Protein AF-A0A965M4A8-F1 (afdb_monomer_lite)

pLDDT: mean 80.03, std 14.22, range [44.66, 92.81]

Sequence (86 aa):
QEVISRLRSVGHVNRHLCVLGTDQPISSPTGDCTSQDGAVLGKITSSAPINIQAGCLALAMIKREQAQPGNSVLAGGAVWTILRHA

Structure (mmCIF, N/CA/C/O backbone):
data_AF-A0A965M4A8-F1
#
_entry.id   AF-A0A965M4A8-F1
#
loop_
_atom_site.group_PDB
_atom_site.id
_atom_site.type_symbol
_atom_site.label_atom_id
_atom_site.label_alt_id
_atom_site.label_comp_id
_atom_site.label_asym_id
_atom_site.label_entity_id
_atom_site.label_seq_id
_atom_site.pdbx_PDB_ins_code
_atom_site.Cartn_x
_atom_site.Cartn_y
_atom_site.Cartn_z
_atom_site.occupancy
_atom_site.B_iso_or_equiv
_atom_site.auth_seq_id
_atom_site.auth_comp_id
_atom_site.auth_asym_id
_atom_site.auth_atom_id
_atom_site.pdbx_PDB_model_num
ATOM 1 N N . GLN A 1 1 ? -16.655 -28.189 8.239 1.00 53.03 1 GLN A N 1
ATOM 2 C CA . GLN A 1 1 ? -16.668 -26.997 7.359 1.00 53.03 1 GLN A CA 1
ATOM 3 C C . GLN A 1 1 ? -17.301 -25.826 8.120 1.00 53.03 1 GLN A C 1
ATOM 5 O O . GLN A 1 1 ? -18.399 -25.397 7.805 1.00 53.03 1 GLN A O 1
ATOM 10 N N . GLU A 1 2 ? -16.634 -25.349 9.177 1.00 53.88 2 GLU A N 1
ATOM 11 C CA . GLU A 1 2 ? -17.226 -24.454 10.199 1.00 53.88 2 GLU A CA 1
ATOM 12 C C . GLU A 1 2 ? -16.617 -23.034 10.180 1.00 53.88 2 GLU A C 1
ATOM 14 O O . GLU A 1 2 ? -17.228 -22.064 10.614 1.00 53.88 2 GLU A O 1
ATOM 19 N N . VAL A 1 3 ? -15.428 -22.885 9.586 1.00 55.66 3 VAL A N 1
ATOM 20 C CA . VAL A 1 3 ? -14.632 -21.643 9.593 1.00 55.66 3 VAL A CA 1
ATOM 21 C C . VAL A 1 3 ? -15.187 -20.567 8.643 1.00 55.66 3 VAL A C 1
ATOM 23 O O . VAL A 1 3 ? -14.944 -19.380 8.835 1.00 55.66 3 VAL A O 1
ATOM 26 N N . ILE A 1 4 ? -15.988 -20.952 7.644 1.00 56.09 4 ILE A N 1
ATOM 27 C CA . ILE A 1 4 ? -16.468 -20.031 6.599 1.00 56.09 4 ILE A CA 1
ATOM 28 C C . ILE A 1 4 ? -17.663 -19.180 7.084 1.00 56.09 4 ILE A C 1
ATOM 30 O O . ILE A 1 4 ? -17.864 -18.076 6.580 1.00 56.09 4 ILE A O 1
ATOM 34 N N . SER A 1 5 ? -18.440 -19.622 8.087 1.00 45.62 5 SER A N 1
ATOM 35 C CA . SER A 1 5 ? -19.659 -18.892 8.490 1.00 45.62 5 SER A CA 1
ATOM 36 C C . SER A 1 5 ? -19.394 -17.676 9.390 1.00 45.62 5 SER A C 1
ATOM 38 O O . SER A 1 5 ? -20.118 -16.686 9.291 1.00 45.62 5 SER A O 1
ATOM 40 N N . ARG A 1 6 ? -18.322 -17.669 10.201 1.00 49.84 6 ARG A N 1
ATOM 41 C CA . ARG A 1 6 ? -18.009 -16.523 11.086 1.00 49.84 6 ARG A CA 1
ATOM 42 C C . ARG A 1 6 ? -17.525 -15.278 10.340 1.00 49.84 6 ARG A C 1
ATOM 44 O O . ARG A 1 6 ? -17.658 -14.178 10.864 1.00 49.84 6 ARG A O 1
ATOM 51 N N . LEU A 1 7 ? -17.050 -15.424 9.101 1.00 46.94 7 LEU A N 1
ATOM 52 C CA . LEU A 1 7 ? -16.668 -14.299 8.236 1.00 46.94 7 LEU A CA 1
ATOM 53 C C . LEU A 1 7 ? -17.867 -13.456 7.772 1.00 46.94 7 LEU A C 1
ATOM 55 O O . LEU A 1 7 ? -17.676 -12.332 7.322 1.00 46.94 7 LEU A O 1
ATOM 59 N N . ARG A 1 8 ? -19.101 -13.964 7.907 1.00 47.19 8 ARG A N 1
ATOM 60 C CA . ARG A 1 8 ? -20.325 -13.206 7.599 1.00 47.19 8 ARG A CA 1
ATOM 61 C C . ARG A 1 8 ? -20.931 -12.484 8.807 1.00 47.19 8 ARG A C 1
ATOM 63 O O . ARG A 1 8 ? -21.900 -11.756 8.626 1.00 47.19 8 ARG A O 1
ATOM 70 N N . SER A 1 9 ? -20.391 -12.676 10.015 1.00 44.66 9 SER A N 1
ATOM 71 C CA . SER A 1 9 ? -21.089 -12.325 11.266 1.00 44.66 9 SER A CA 1
ATOM 72 C C . SER A 1 9 ? -20.483 -11.176 12.080 1.00 44.66 9 SER A C 1
ATOM 74 O O . SER A 1 9 ? -20.998 -10.872 13.152 1.00 44.66 9 SER A O 1
ATOM 76 N N . VAL A 1 10 ? -19.444 -10.494 11.589 1.00 49.34 10 VAL A N 1
ATOM 77 C CA . VAL A 1 10 ? -18.936 -9.242 12.185 1.00 49.34 10 VAL A CA 1
ATOM 78 C C . VAL A 1 10 ? -18.950 -8.150 11.114 1.00 49.34 10 VAL A C 1
ATOM 80 O O . VAL A 1 10 ? -18.209 -8.207 10.141 1.00 49.34 10 VAL A O 1
ATOM 83 N N . GLY A 1 11 ? -19.908 -7.231 11.241 1.00 47.00 11 GLY A N 1
ATOM 84 C CA . GLY A 1 11 ? -20.360 -6.310 10.198 1.00 47.00 11 GLY A CA 1
ATOM 85 C C . GLY A 1 11 ? -19.286 -5.442 9.535 1.00 47.00 11 GLY A C 1
ATOM 86 O O . GLY A 1 11 ? -18.272 -5.124 10.138 1.00 47.00 11 GLY A O 1
ATOM 87 N N . HIS A 1 12 ? -19.584 -5.048 8.291 1.00 56.16 12 HIS A N 1
ATOM 88 C CA . HIS A 1 12 ? -18.852 -4.107 7.433 1.00 56.16 12 HIS A CA 1
ATOM 89 C C . HIS A 1 12 ? -17.327 -4.294 7.389 1.00 56.16 12 HIS A C 1
ATOM 91 O O . HIS A 1 12 ? -16.581 -3.923 8.292 1.00 56.16 12 HIS A O 1
ATOM 97 N N . VAL A 1 13 ? -16.837 -4.787 6.250 1.00 61.66 13 VAL A N 1
ATOM 98 C CA . VAL A 1 13 ? -15.412 -4.751 5.914 1.00 61.66 13 VAL A CA 1
ATOM 99 C C . VAL A 1 13 ? -14.944 -3.285 5.915 1.00 61.66 13 VAL A C 1
ATOM 101 O O . VAL A 1 13 ? -15.155 -2.539 4.965 1.00 61.66 13 VAL A O 1
ATOM 104 N N . ASN A 1 14 ? -14.326 -2.853 7.019 1.00 74.50 14 ASN A N 1
ATOM 105 C CA . ASN A 1 14 ? -13.878 -1.468 7.220 1.00 74.50 14 ASN A CA 1
ATOM 106 C C . ASN A 1 14 ? -12.536 -1.162 6.535 1.00 74.50 14 ASN A C 1
ATOM 108 O O . ASN A 1 14 ? -12.022 -0.045 6.639 1.00 74.50 14 ASN A O 1
ATOM 112 N N . ARG A 1 15 ? -11.944 -2.147 5.848 1.00 85.25 15 ARG A N 1
ATOM 113 C CA . ARG A 1 15 ? -10.686 -2.005 5.112 1.00 85.25 15 ARG A CA 1
ATOM 114 C C . ARG A 1 15 ? -10.739 -2.742 3.785 1.00 85.25 15 ARG A C 1
ATOM 116 O O . ARG A 1 15 ? -11.113 -3.906 3.764 1.00 85.25 15 ARG A O 1
ATOM 123 N N . HIS A 1 16 ? -10.311 -2.090 2.715 1.00 90.00 16 HIS A N 1
ATOM 124 C CA . HIS A 1 16 ? -10.184 -2.703 1.400 1.00 90.00 16 HIS A CA 1
ATOM 125 C C . HIS A 1 16 ? -8.736 -3.110 1.142 1.00 90.00 16 HIS A C 1
ATOM 127 O O . HIS A 1 16 ? -7.798 -2.474 1.635 1.00 90.00 16 HIS A O 1
ATOM 133 N N . LEU A 1 17 ? -8.572 -4.173 0.356 1.00 90.62 17 LEU A N 1
ATOM 134 C CA . LEU A 1 17 ? -7.280 -4.533 -0.202 1.00 90.62 17 LEU A CA 1
ATOM 135 C C . LEU A 1 17 ? -7.039 -3.666 -1.440 1.00 90.62 17 LEU A C 1
ATOM 137 O O . LEU A 1 17 ? -7.707 -3.820 -2.462 1.00 90.62 17 LEU A O 1
ATOM 141 N N . CYS A 1 18 ? -6.085 -2.751 -1.334 1.00 91.44 18 CYS A N 1
ATOM 142 C CA . CYS A 1 18 ? -5.718 -1.815 -2.384 1.00 91.44 18 CYS A CA 1
ATOM 143 C C . CYS A 1 18 ? -4.425 -2.247 -3.071 1.00 91.44 18 CYS A C 1
ATOM 145 O O . CYS A 1 18 ? -3.486 -2.701 -2.415 1.00 91.44 18 CYS A O 1
ATOM 147 N N . VAL A 1 19 ? -4.363 -2.038 -4.384 1.00 92.25 19 VAL A N 1
ATOM 148 C CA . VAL A 1 19 ? -3.114 -2.043 -5.144 1.00 92.25 19 VAL A CA 1
ATOM 149 C C . VAL A 1 19 ? -2.584 -0.619 -5.179 1.00 92.25 19 VAL A C 1
ATOM 151 O O . VAL A 1 19 ? -3.266 0.295 -5.645 1.00 92.25 19 VAL A O 1
ATOM 154 N N . LEU A 1 20 ? -1.368 -0.451 -4.685 1.00 91.38 20 LEU A N 1
ATOM 155 C CA . LEU A 1 20 ? -0.635 0.798 -4.652 1.00 91.38 20 LEU A CA 1
ATOM 156 C C . LEU A 1 20 ? 0.464 0.780 -5.713 1.00 91.38 20 LEU A C 1
ATOM 158 O O . LEU A 1 20 ? 1.116 -0.248 -5.899 1.00 91.38 20 LEU A O 1
ATOM 162 N N . GLY A 1 21 ? 0.684 1.913 -6.371 1.00 90.69 21 GLY A N 1
ATOM 163 C CA . GLY A 1 21 ? 1.786 2.122 -7.303 1.00 90.69 21 GLY A CA 1
ATOM 164 C C . GLY A 1 21 ? 2.622 3.331 -6.920 1.00 90.69 21 GLY A C 1
ATOM 165 O O . GLY A 1 21 ? 2.106 4.309 -6.383 1.00 90.69 21 GLY A O 1
ATOM 166 N N . THR A 1 22 ? 3.913 3.252 -7.200 1.00 89.00 22 THR A N 1
ATOM 167 C CA . THR A 1 22 ? 4.863 4.354 -7.052 1.00 89.00 22 THR A CA 1
ATOM 168 C C . THR A 1 22 ? 5.899 4.266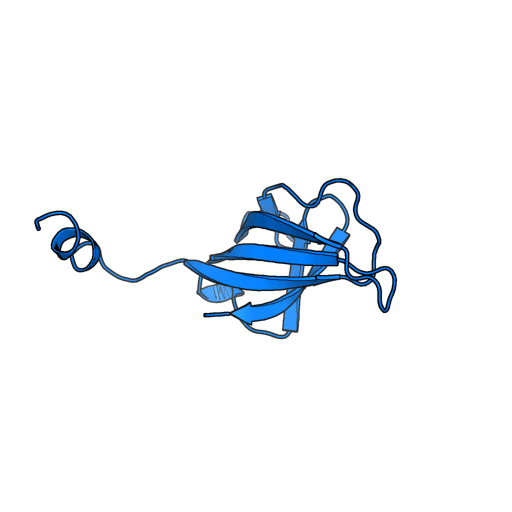 -8.165 1.00 89.00 22 THR A C 1
ATOM 170 O O . THR A 1 22 ? 6.223 3.171 -8.634 1.00 89.00 22 THR A O 1
ATOM 173 N N . ASP A 1 23 ? 6.398 5.414 -8.598 1.00 86.19 23 ASP A N 1
ATOM 174 C CA . ASP A 1 23 ? 7.492 5.558 -9.559 1.00 86.19 23 ASP A CA 1
ATOM 175 C C . ASP A 1 23 ? 8.868 5.604 -8.874 1.00 86.19 23 ASP A C 1
ATOM 177 O O . ASP A 1 23 ? 9.898 5.635 -9.547 1.00 86.19 23 ASP A O 1
ATOM 181 N N . GLN A 1 24 ? 8.901 5.568 -7.538 1.00 80.19 24 GLN A N 1
ATOM 182 C CA . GLN A 1 24 ? 10.140 5.559 -6.775 1.00 80.19 24 GLN A CA 1
ATOM 183 C C . GLN A 1 24 ? 10.636 4.125 -6.525 1.00 80.19 24 GLN A C 1
ATOM 185 O O . GLN A 1 24 ? 9.861 3.255 -6.110 1.00 80.19 24 GLN A O 1
ATOM 190 N N . PRO A 1 25 ? 11.944 3.861 -6.691 1.00 72.38 25 PRO A N 1
ATOM 191 C CA . PRO A 1 25 ? 12.531 2.598 -6.276 1.00 72.38 25 PRO A CA 1
ATOM 192 C C . PRO A 1 25 ? 12.581 2.549 -4.744 1.00 72.38 25 PRO A C 1
ATOM 194 O O . PRO A 1 25 ? 13.328 3.291 -4.107 1.00 72.38 25 PRO A O 1
ATOM 197 N N . ILE A 1 26 ? 11.782 1.671 -4.136 1.00 73.62 26 ILE A N 1
ATOM 198 C CA . ILE A 1 26 ? 11.705 1.532 -2.676 1.00 73.62 26 ILE A CA 1
ATOM 199 C C . ILE A 1 26 ? 12.281 0.187 -2.258 1.00 73.62 26 ILE A C 1
ATOM 201 O O . ILE A 1 26 ? 11.807 -0.866 -2.685 1.00 73.62 26 ILE A O 1
ATOM 205 N N . SER A 1 27 ? 13.275 0.238 -1.371 1.00 66.31 27 SER A N 1
ATOM 206 C CA . SER A 1 27 ? 13.968 -0.950 -0.860 1.00 66.31 27 SER A CA 1
ATOM 207 C C . SER A 1 27 ? 13.146 -1.707 0.198 1.00 66.31 27 SER A C 1
ATOM 209 O O . SER A 1 27 ? 13.226 -2.929 0.291 1.00 66.31 27 SER A O 1
ATOM 211 N N . SER A 1 28 ? 12.299 -1.007 0.968 1.00 68.12 28 SER A N 1
ATOM 212 C CA . SER A 1 28 ? 11.428 -1.611 1.992 1.00 68.12 28 SER A CA 1
ATOM 213 C C . SER A 1 28 ? 10.033 -0.960 2.055 1.00 68.12 28 SER A C 1
ATOM 215 O O . SER A 1 28 ? 9.770 -0.131 2.929 1.00 68.12 28 SER A O 1
ATOM 217 N N . PRO A 1 29 ? 9.097 -1.333 1.165 1.00 68.25 29 PRO A N 1
ATOM 218 C CA . PRO A 1 29 ? 7.725 -0.807 1.171 1.00 68.25 29 PRO A CA 1
ATOM 219 C C . PRO A 1 29 ? 6.906 -1.172 2.410 1.00 68.25 29 PRO A C 1
ATOM 221 O O . PRO A 1 29 ? 5.792 -0.697 2.582 1.00 68.25 29 PRO A O 1
ATOM 224 N N . THR A 1 30 ? 7.391 -2.084 3.247 1.00 75.50 30 THR A N 1
ATOM 225 C CA . THR A 1 30 ? 6.625 -2.630 4.364 1.00 75.50 30 THR A CA 1
ATOM 226 C C . THR A 1 30 ? 6.495 -1.613 5.488 1.00 75.50 30 THR A C 1
ATOM 228 O O . THR A 1 30 ? 7.497 -1.134 6.015 1.00 75.50 30 THR A O 1
ATOM 231 N N . GLY A 1 31 ? 5.265 -1.330 5.906 1.00 83.94 31 GLY A N 1
ATOM 232 C CA . GLY A 1 31 ? 5.006 -0.395 6.993 1.00 83.94 31 GLY A CA 1
ATOM 233 C C . GLY A 1 31 ? 3.565 0.085 7.020 1.00 83.94 31 GLY A C 1
ATOM 234 O O . GLY A 1 31 ? 2.736 -0.325 6.201 1.00 83.94 31 GLY A O 1
ATOM 235 N N . ASP A 1 32 ? 3.279 0.943 7.990 1.00 90.81 32 ASP A N 1
ATOM 236 C CA . ASP A 1 32 ? 1.989 1.608 8.095 1.00 90.81 32 ASP A CA 1
ATOM 237 C C . ASP A 1 32 ? 1.838 2.641 6.974 1.00 90.81 32 ASP A C 1
ATOM 239 O O . ASP A 1 32 ? 2.773 3.368 6.639 1.00 90.81 32 ASP A O 1
ATOM 243 N N . CYS A 1 33 ? 0.646 2.686 6.384 1.00 90.19 33 CYS A N 1
ATOM 244 C CA . CYS A 1 33 ? 0.266 3.726 5.441 1.00 90.19 33 CYS A CA 1
ATOM 245 C C . CYS A 1 33 ? -0.311 4.896 6.227 1.00 90.19 33 CYS A C 1
ATOM 247 O O . CYS A 1 33 ? -1.266 4.703 6.987 1.00 90.19 33 CYS A O 1
ATOM 249 N N . THR A 1 34 ? 0.207 6.096 6.011 1.00 91.44 34 THR A N 1
ATOM 250 C CA . THR A 1 34 ? -0.264 7.321 6.655 1.00 91.44 34 THR A CA 1
ATOM 251 C C . THR A 1 34 ? -0.847 8.309 5.645 1.00 91.44 34 THR A C 1
ATOM 253 O O . THR A 1 34 ? -0.521 8.291 4.457 1.00 91.44 34 THR A O 1
ATOM 256 N N . SER A 1 35 ? -1.754 9.160 6.126 1.00 88.25 35 SER A N 1
ATOM 257 C CA . SER A 1 35 ? -2.178 10.376 5.428 1.00 88.25 35 SER A CA 1
ATOM 258 C C . SER A 1 35 ? -1.041 11.402 5.433 1.00 88.25 35 SER A C 1
ATOM 260 O O . SER A 1 35 ? -0.093 11.280 6.212 1.00 88.25 35 SER A O 1
ATOM 262 N N . GLN A 1 36 ? -1.179 12.460 4.635 1.00 82.69 36 GLN A N 1
ATOM 263 C CA . GLN A 1 36 ? -0.313 13.642 4.715 1.00 82.69 36 GLN A CA 1
ATOM 264 C C . GLN A 1 36 ? -0.332 14.272 6.119 1.00 82.69 36 GLN A C 1
ATOM 266 O O . GLN A 1 36 ? 0.697 14.738 6.594 1.00 82.69 36 GLN A O 1
ATOM 271 N N . ASP A 1 37 ? -1.460 14.174 6.828 1.00 83.38 37 ASP A N 1
ATOM 272 C CA . ASP A 1 37 ? -1.616 14.648 8.212 1.00 83.38 37 ASP A CA 1
ATOM 273 C C . ASP A 1 37 ? -1.020 13.691 9.265 1.00 83.38 37 ASP A C 1
ATOM 275 O O . ASP A 1 37 ? -1.205 13.875 10.466 1.00 83.38 37 ASP A O 1
ATOM 279 N N . GLY A 1 38 ? -0.363 12.605 8.839 1.00 84.50 38 GLY A N 1
ATOM 280 C CA . GLY A 1 38 ? 0.248 11.610 9.727 1.00 84.50 38 GLY A CA 1
ATOM 281 C C . GLY A 1 38 ? -0.720 10.575 10.315 1.00 84.50 38 GLY A C 1
ATOM 282 O O . GLY A 1 38 ? -0.295 9.668 11.029 1.00 84.50 38 GLY A O 1
ATOM 283 N N . ALA A 1 39 ? -2.017 10.647 10.003 1.00 87.69 39 ALA A N 1
ATOM 284 C CA . ALA A 1 39 ? -2.995 9.666 10.472 1.00 87.69 39 ALA A CA 1
ATOM 285 C C . ALA A 1 39 ? -2.777 8.288 9.826 1.00 87.69 39 ALA A C 1
ATOM 287 O O . ALA A 1 39 ? -2.707 8.183 8.603 1.00 87.69 39 ALA A O 1
ATOM 288 N N . VAL A 1 40 ? -2.747 7.211 10.620 1.00 90.25 40 VAL A N 1
ATOM 289 C CA . VAL A 1 40 ? -2.597 5.841 10.095 1.00 90.25 40 VAL A CA 1
ATOM 290 C C . VAL A 1 40 ? -3.880 5.388 9.384 1.00 90.25 40 VAL A C 1
ATOM 292 O O . VAL A 1 40 ? 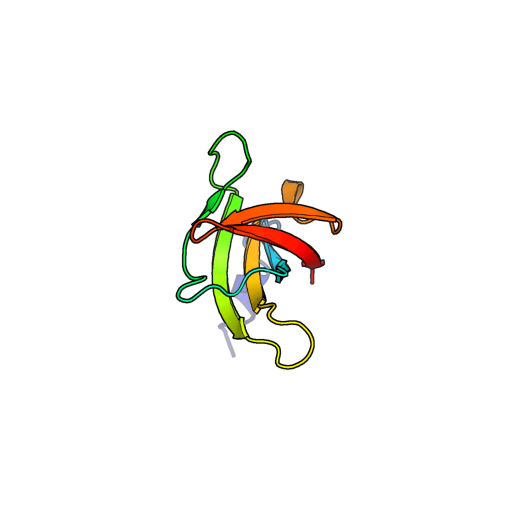-4.956 5.232 9.984 1.00 90.25 40 VAL A O 1
ATOM 295 N N . LEU A 1 41 ? -3.749 5.152 8.081 1.00 89.94 41 LEU A N 1
ATOM 296 C CA . LEU A 1 41 ? -4.810 4.748 7.159 1.00 89.94 41 LEU A CA 1
ATOM 297 C C . LEU A 1 41 ? -4.852 3.239 6.941 1.00 89.94 41 LEU A C 1
ATOM 299 O O . LEU A 1 41 ? -5.908 2.687 6.630 1.00 89.94 41 LEU A O 1
ATOM 303 N N . GLY A 1 42 ? -3.722 2.559 7.104 1.00 90.75 42 GLY A N 1
ATOM 304 C CA . GLY A 1 42 ? -3.614 1.153 6.760 1.00 90.75 42 GLY A CA 1
ATOM 305 C C . GLY A 1 42 ? -2.210 0.607 6.922 1.00 90.75 42 GLY A C 1
ATOM 306 O O . GLY A 1 42 ? -1.401 1.184 7.639 1.00 90.75 42 GLY A O 1
ATOM 307 N N . LYS A 1 43 ? -1.940 -0.518 6.264 1.00 91.81 43 LYS A N 1
ATOM 308 C CA . LYS A 1 43 ? -0.626 -1.163 6.274 1.00 91.81 43 LYS A CA 1
ATOM 309 C C . LYS A 1 43 ? -0.349 -1.850 4.943 1.00 91.81 43 LYS A C 1
ATOM 311 O O . LYS A 1 43 ? -1.242 -2.523 4.421 1.00 91.81 43 LYS A O 1
ATOM 316 N N . ILE A 1 44 ? 0.878 -1.726 4.438 1.00 91.81 44 ILE A N 1
ATOM 317 C CA . ILE A 1 44 ? 1.370 -2.515 3.302 1.00 91.81 44 ILE A CA 1
ATOM 318 C C . ILE A 1 44 ? 1.612 -3.952 3.765 1.00 91.81 44 ILE A C 1
ATOM 320 O O . ILE A 1 44 ? 2.331 -4.199 4.734 1.00 91.81 44 ILE A O 1
ATOM 324 N N . THR A 1 45 ? 0.989 -4.902 3.075 1.00 90.19 45 THR A N 1
ATOM 325 C CA . THR A 1 45 ? 1.094 -6.337 3.356 1.00 90.19 45 THR A CA 1
ATOM 326 C C . THR A 1 45 ? 2.165 -7.009 2.507 1.00 90.19 45 THR A C 1
ATOM 328 O O . THR A 1 45 ? 2.823 -7.931 2.980 1.00 90.19 45 THR A O 1
ATOM 331 N N . SER A 1 46 ? 2.359 -6.554 1.270 1.00 88.12 46 SER A N 1
ATOM 332 C CA . SER A 1 46 ? 3.355 -7.103 0.346 1.00 88.12 46 SER A CA 1
ATOM 333 C C . SER A 1 46 ? 3.725 -6.091 -0.729 1.00 88.12 46 SER A C 1
ATOM 335 O O . SER A 1 46 ? 2.915 -5.234 -1.069 1.00 88.12 46 SER A O 1
ATOM 337 N N . SER A 1 47 ? 4.904 -6.234 -1.323 1.00 89.31 47 SER A N 1
ATOM 338 C CA . SER A 1 47 ? 5.369 -5.374 -2.410 1.00 89.31 47 SER A CA 1
ATOM 339 C C . SER A 1 47 ? 6.249 -6.118 -3.399 1.00 89.31 47 SER A C 1
ATOM 341 O O . SER A 1 47 ? 6.956 -7.046 -3.011 1.00 89.31 47 SER A O 1
ATOM 343 N N . ALA A 1 48 ? 6.239 -5.677 -4.651 1.00 87.50 48 ALA A N 1
ATOM 344 C CA . ALA A 1 48 ? 7.047 -6.217 -5.728 1.00 87.50 48 ALA A CA 1
ATOM 345 C C . ALA A 1 48 ? 7.537 -5.086 -6.653 1.00 87.50 48 ALA A C 1
ATOM 347 O O . ALA A 1 48 ? 6.731 -4.247 -7.065 1.00 87.50 48 ALA A O 1
ATOM 348 N N . PRO A 1 49 ? 8.831 -5.060 -7.013 1.00 85.44 49 PRO A N 1
ATOM 349 C CA . PRO A 1 49 ? 9.342 -4.119 -8.003 1.00 85.44 49 PRO A CA 1
ATOM 350 C C . PRO A 1 49 ? 8.775 -4.434 -9.394 1.00 85.44 49 PRO A C 1
ATOM 352 O O . PRO A 1 49 ? 8.556 -5.600 -9.734 1.00 85.44 49 PRO A O 1
ATOM 355 N N . ILE A 1 50 ? 8.571 -3.404 -10.217 1.00 84.06 50 ILE A N 1
ATOM 356 C CA . ILE A 1 50 ? 8.163 -3.559 -11.619 1.00 84.06 50 ILE A CA 1
ATOM 357 C C . ILE A 1 50 ? 9.308 -3.184 -12.560 1.00 84.06 50 ILE A C 1
ATOM 359 O O . ILE A 1 50 ? 9.903 -2.115 -12.466 1.00 84.06 50 ILE A O 1
ATOM 363 N N . ASN A 1 51 ? 9.602 -4.067 -13.514 1.00 73.38 51 ASN A N 1
ATOM 364 C CA . ASN A 1 51 ? 10.800 -3.969 -14.355 1.00 73.38 51 ASN A CA 1
ATOM 365 C C . ASN A 1 51 ? 10.679 -2.957 -15.515 1.00 73.38 51 ASN A C 1
ATOM 367 O O . ASN A 1 51 ? 11.596 -2.814 -16.313 1.00 73.38 51 ASN A O 1
ATOM 371 N N . ILE A 1 52 ? 9.528 -2.291 -15.648 1.00 65.50 52 ILE A N 1
ATOM 372 C CA . ILE A 1 52 ? 9.173 -1.516 -16.848 1.00 65.50 52 ILE A CA 1
ATOM 373 C C . ILE A 1 52 ? 9.390 -0.005 -16.631 1.00 65.50 52 ILE A C 1
ATOM 375 O O . ILE A 1 52 ? 9.489 0.735 -17.605 1.00 65.50 52 ILE A O 1
ATOM 379 N N . GLN A 1 53 ? 9.509 0.481 -15.383 1.00 65.31 53 GLN A N 1
ATOM 380 C CA . GLN A 1 53 ? 9.561 1.933 -15.134 1.00 65.31 53 GLN A CA 1
ATOM 381 C C . GLN A 1 53 ? 10.165 2.357 -13.781 1.00 65.31 53 GLN A C 1
ATOM 383 O O . GLN A 1 53 ? 9.670 3.293 -13.167 1.00 65.31 53 GLN A O 1
ATOM 388 N N . ALA A 1 54 ? 11.188 1.649 -13.280 1.00 66.38 54 ALA A N 1
ATOM 389 C CA . ALA A 1 54 ? 11.834 1.896 -11.971 1.00 66.38 54 ALA A CA 1
ATOM 390 C C . ALA A 1 54 ? 10.883 1.975 -10.749 1.00 66.38 54 ALA A C 1
ATOM 392 O O . ALA A 1 54 ? 11.307 2.332 -9.651 1.00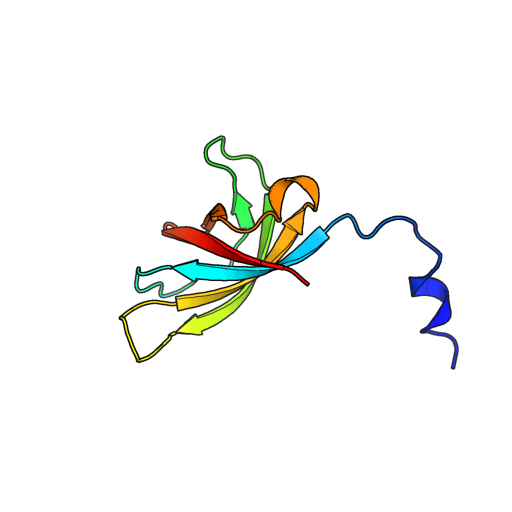 66.38 54 ALA A O 1
ATOM 393 N N . GLY A 1 55 ? 9.613 1.612 -10.934 1.00 78.44 55 GLY A N 1
ATOM 394 C CA . GLY A 1 55 ? 8.568 1.717 -9.934 1.00 78.44 55 GLY A CA 1
ATOM 395 C C . GLY A 1 55 ? 8.396 0.455 -9.099 1.00 78.44 55 GLY A C 1
ATOM 396 O O . GLY A 1 55 ? 9.010 -0.594 -9.330 1.00 78.44 55 GLY A O 1
ATOM 397 N N . CYS A 1 56 ? 7.487 0.544 -8.139 1.00 88.56 56 CYS A N 1
ATOM 398 C CA . CYS A 1 56 ? 7.110 -0.560 -7.271 1.00 88.56 56 CYS A CA 1
ATOM 399 C C . CYS A 1 56 ? 5.586 -0.667 -7.186 1.00 88.56 56 CYS A C 1
ATOM 401 O O . CYS A 1 56 ? 4.864 0.331 -7.239 1.00 88.56 56 CYS A O 1
ATOM 403 N N . LEU A 1 57 ? 5.095 -1.895 -7.055 1.00 89.69 57 LEU A N 1
ATOM 404 C CA . LEU A 1 57 ? 3.704 -2.183 -6.740 1.00 89.69 57 LEU A CA 1
ATOM 405 C C . LEU A 1 57 ? 3.616 -2.758 -5.334 1.00 89.69 57 LEU A C 1
ATOM 407 O O . LEU A 1 57 ? 4.427 -3.594 -4.942 1.00 89.69 57 LEU A O 1
ATOM 411 N N . ALA A 1 58 ? 2.600 -2.356 -4.582 1.00 91.12 58 ALA A N 1
ATOM 412 C CA . ALA A 1 58 ? 2.325 -2.908 -3.266 1.00 91.12 58 ALA A CA 1
ATOM 413 C C . ALA A 1 58 ? 0.852 -3.267 -3.099 1.00 91.12 58 ALA A C 1
ATOM 415 O O . ALA A 1 58 ? -0.030 -2.707 -3.745 1.00 91.12 58 ALA A O 1
ATOM 416 N N . LEU A 1 59 ? 0.593 -4.221 -2.214 1.00 91.56 59 LEU A N 1
ATOM 417 C CA . LEU A 1 59 ? -0.731 -4.513 -1.693 1.00 91.56 59 LEU A CA 1
ATOM 418 C C . LEU A 1 59 ? -0.825 -3.938 -0.285 1.00 91.56 59 LEU A C 1
ATOM 420 O O . LEU A 1 59 ? 0.093 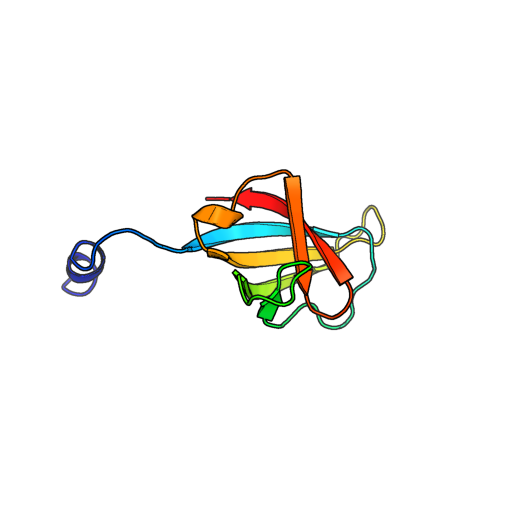-4.110 0.520 1.00 91.56 59 LEU A O 1
ATOM 424 N N . ALA A 1 60 ? -1.929 -3.263 0.013 1.00 91.81 60 ALA A N 1
ATOM 425 C CA . ALA A 1 60 ? -2.154 -2.654 1.313 1.00 91.81 60 ALA A CA 1
ATOM 426 C C . ALA A 1 60 ? -3.596 -2.815 1.782 1.00 91.81 60 ALA A C 1
ATOM 428 O O . ALA A 1 60 ? -4.534 -2.722 0.996 1.00 91.81 60 ALA A O 1
ATOM 429 N N . MET A 1 61 ? -3.772 -2.997 3.088 1.00 92.19 61 MET A N 1
ATOM 430 C CA . MET A 1 61 ? -5.082 -2.974 3.736 1.00 92.19 61 MET A CA 1
ATOM 431 C C . MET A 1 61 ? -5.378 -1.553 4.218 1.00 92.19 61 MET A C 1
ATOM 433 O O . MET A 1 61 ? -4.899 -1.155 5.284 1.00 92.19 61 MET A O 1
ATOM 437 N N . ILE A 1 62 ? -6.166 -0.800 3.449 1.00 90.81 62 ILE A N 1
ATOM 438 C CA . ILE A 1 62 ? -6.485 0.618 3.694 1.00 90.81 62 ILE A CA 1
ATOM 439 C C . ILE A 1 62 ? -7.922 0.759 4.199 1.00 90.81 62 ILE A C 1
ATOM 441 O O . ILE A 1 62 ? -8.811 0.045 3.743 1.00 90.81 62 ILE A O 1
ATOM 445 N N . LYS A 1 63 ? -8.178 1.683 5.133 1.00 90.25 63 LYS A N 1
ATOM 446 C CA . LYS A 1 63 ? -9.537 2.037 5.581 1.00 90.25 63 LYS A CA 1
ATOM 447 C C . LYS A 1 63 ? -10.434 2.402 4.394 1.00 90.25 63 LYS A C 1
ATOM 449 O O . LYS A 1 63 ? -10.034 3.183 3.535 1.00 90.25 63 LYS A O 1
ATOM 454 N N . ARG A 1 64 ? -11.667 1.887 4.386 1.00 85.56 64 ARG A N 1
ATOM 455 C CA . ARG A 1 64 ? -12.631 2.045 3.280 1.00 85.56 64 ARG A CA 1
ATOM 456 C C . ARG A 1 64 ? -12.807 3.496 2.818 1.00 85.56 64 ARG A C 1
ATOM 458 O O . ARG A 1 64 ? -12.826 3.756 1.624 1.00 85.56 64 ARG A O 1
ATOM 465 N N . GLU A 1 65 ? -12.894 4.433 3.758 1.00 84.75 65 GLU A N 1
ATOM 466 C CA . GLU A 1 65 ? -13.085 5.869 3.488 1.00 84.75 65 GLU A CA 1
ATOM 467 C C . GLU A 1 65 ? -11.969 6.480 2.630 1.00 84.75 65 GLU A C 1
ATOM 469 O O . GLU A 1 65 ? -12.209 7.425 1.886 1.00 84.75 65 GLU A O 1
ATOM 474 N N . GLN A 1 66 ? -10.763 5.913 2.711 1.00 84.19 66 GLN A N 1
ATOM 475 C CA . GLN A 1 66 ? -9.558 6.415 2.053 1.00 84.19 66 GLN A CA 1
ATOM 476 C C . GLN A 1 66 ? -9.109 5.534 0.883 1.00 84.19 66 GLN A C 1
ATOM 478 O O . GLN A 1 66 ? -8.139 5.867 0.210 1.00 84.19 66 GLN A O 1
ATOM 483 N N . ALA A 1 67 ? -9.812 4.431 0.610 1.00 84.19 67 ALA A N 1
ATOM 484 C CA . ALA A 1 67 ? -9.443 3.440 -0.399 1.00 84.19 67 ALA A CA 1
ATOM 485 C C . ALA A 1 67 ? -9.752 3.865 -1.851 1.00 84.19 67 ALA A C 1
ATOM 487 O O . ALA A 1 67 ? -9.693 3.035 -2.755 1.00 84.19 67 ALA A O 1
ATOM 488 N N . GLN A 1 68 ? -10.104 5.126 -2.107 1.00 85.81 68 GLN A N 1
ATOM 489 C CA . GLN A 1 68 ? -10.498 5.581 -3.442 1.00 85.81 68 GLN A CA 1
ATOM 490 C C . GLN A 1 68 ? -9.294 5.599 -4.403 1.00 85.81 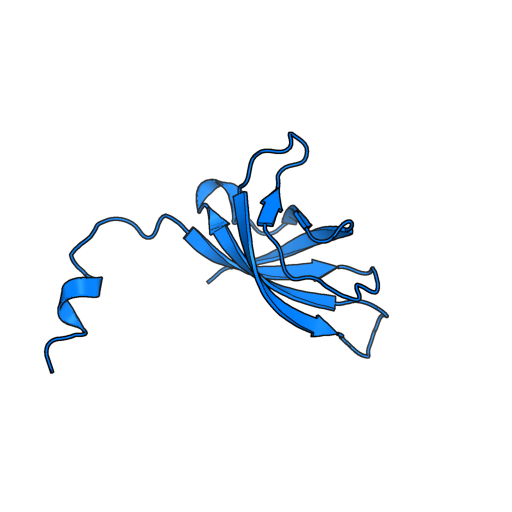68 GLN A C 1
ATOM 492 O O . GLN A 1 68 ? -8.222 6.071 -4.019 1.00 85.81 68 GLN A O 1
ATOM 497 N N . PRO A 1 69 ? -9.433 5.096 -5.644 1.00 87.88 69 PRO A N 1
ATOM 498 C CA . PRO A 1 69 ? -8.381 5.209 -6.647 1.00 87.88 69 PRO A CA 1
ATOM 499 C C . PRO A 1 69 ? -8.003 6.672 -6.890 1.00 87.88 69 PRO A C 1
ATOM 501 O O . PRO A 1 69 ? -8.868 7.543 -6.905 1.00 87.88 69 PRO A O 1
ATOM 504 N N . GLY A 1 70 ? -6.712 6.935 -7.076 1.00 88.44 70 GLY A N 1
ATOM 505 C CA . GLY A 1 70 ? -6.161 8.285 -7.202 1.00 88.44 70 GLY A CA 1
ATOM 506 C C . GLY A 1 70 ? -5.764 8.935 -5.873 1.00 88.44 70 GLY A C 1
ATOM 507 O O . GLY A 1 70 ? -4.976 9.877 -5.891 1.00 88.44 70 GLY A O 1
ATOM 508 N N . ASN A 1 71 ? -6.216 8.416 -4.724 1.00 89.50 71 ASN A N 1
ATOM 509 C CA . ASN A 1 71 ? -5.710 8.882 -3.435 1.00 89.50 71 ASN A CA 1
ATOM 510 C C . ASN A 1 71 ? -4.240 8.500 -3.257 1.00 89.50 71 ASN A C 1
ATOM 512 O O . ASN A 1 71 ? -3.813 7.402 -3.627 1.00 89.50 71 ASN A O 1
ATOM 516 N N . SER A 1 72 ? -3.491 9.395 -2.619 1.00 90.94 72 SER A N 1
ATOM 517 C CA . SER A 1 72 ? -2.089 9.181 -2.279 1.00 90.94 72 SER A CA 1
ATOM 518 C C . SER A 1 72 ? -1.930 8.874 -0.795 1.00 90.94 72 SER A C 1
ATOM 520 O O . SER A 1 72 ? -2.530 9.531 0.055 1.00 90.94 72 SER A O 1
ATOM 522 N N . VAL A 1 73 ? -1.095 7.890 -0.483 1.00 90.75 73 VAL A N 1
ATOM 523 C CA . VAL A 1 73 ? -0.733 7.491 0.879 1.00 90.75 73 VAL A CA 1
ATOM 524 C C . VAL A 1 73 ? 0.782 7.491 1.030 1.00 90.75 73 VAL A C 1
ATOM 526 O O . VAL A 1 73 ? 1.514 7.208 0.082 1.00 90.75 73 VAL A O 1
ATOM 529 N N . LEU A 1 74 ? 1.263 7.809 2.225 1.00 90.94 74 LEU A N 1
ATOM 530 C CA . LEU A 1 74 ? 2.683 7.765 2.552 1.00 90.94 74 LEU A CA 1
ATOM 531 C C . LEU A 1 74 ? 3.009 6.423 3.195 1.00 90.94 74 LEU A C 1
ATOM 533 O O . LEU A 1 74 ? 2.331 5.999 4.128 1.00 90.94 74 LEU A O 1
ATOM 537 N N . ALA A 1 75 ? 4.039 5.744 2.699 1.00 89.06 75 ALA A N 1
ATOM 538 C CA . ALA A 1 75 ? 4.536 4.518 3.313 1.00 89.06 75 ALA A CA 1
ATOM 539 C C . ALA A 1 75 ? 6.000 4.277 2.938 1.00 89.06 75 ALA A C 1
ATOM 541 O O . ALA A 1 75 ? 6.405 4.494 1.795 1.00 89.06 75 ALA A O 1
ATOM 542 N N . GLY A 1 76 ? 6.805 3.828 3.905 1.00 82.38 76 GLY A N 1
ATOM 543 C CA . GLY A 1 76 ? 8.221 3.518 3.671 1.00 82.38 76 GLY A CA 1
ATOM 544 C C . GLY A 1 76 ? 9.053 4.710 3.176 1.00 82.38 76 GLY A C 1
ATOM 545 O O . GLY A 1 76 ? 10.034 4.508 2.471 1.00 82.38 76 GLY A O 1
ATOM 546 N N . GLY A 1 77 ? 8.646 5.943 3.505 1.00 82.31 77 GLY A N 1
ATOM 547 C CA . GLY A 1 77 ? 9.327 7.172 3.075 1.00 82.31 77 GLY A CA 1
ATOM 548 C C . GLY A 1 77 ? 9.000 7.636 1.651 1.00 82.31 77 GLY A C 1
ATOM 549 O O . GLY A 1 77 ? 9.625 8.580 1.179 1.00 82.31 77 GLY A O 1
ATOM 550 N N . ALA A 1 78 ? 8.029 7.011 0.984 1.00 87.19 78 ALA A N 1
ATOM 551 C CA . ALA A 1 78 ? 7.620 7.356 -0.372 1.00 87.19 78 ALA A CA 1
ATOM 552 C C . ALA A 1 78 ? 6.111 7.587 -0.481 1.00 87.19 78 ALA A C 1
ATOM 554 O O . ALA A 1 78 ? 5.322 7.149 0.367 1.00 87.19 78 ALA A O 1
ATOM 555 N N . VAL A 1 79 ? 5.723 8.265 -1.560 1.00 90.25 79 VAL A N 1
ATOM 556 C CA . VAL A 1 79 ? 4.324 8.473 -1.930 1.00 90.25 79 VAL A CA 1
A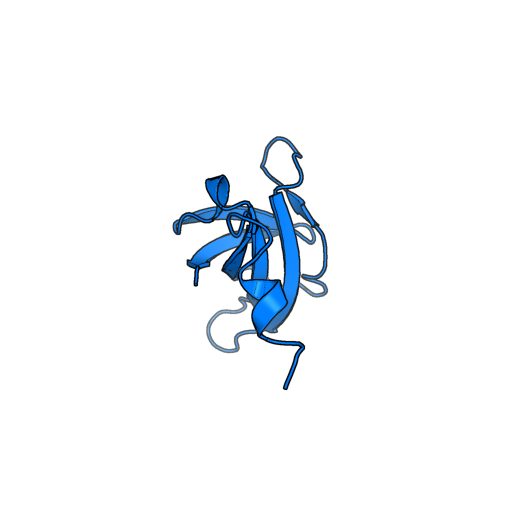TOM 557 C C . VAL A 1 79 ? 3.858 7.310 -2.798 1.00 90.25 79 VAL A C 1
ATOM 559 O O . VAL A 1 79 ? 4.499 6.945 -3.785 1.00 90.25 79 VAL A O 1
ATOM 562 N N . TRP A 1 80 ? 2.715 6.749 -2.429 1.00 91.12 80 TRP A N 1
ATOM 563 C CA . TRP A 1 80 ? 2.050 5.667 -3.134 1.00 91.12 80 TRP A CA 1
ATOM 564 C C . TRP A 1 80 ? 0.668 6.111 -3.580 1.00 91.12 80 TRP A C 1
ATOM 566 O O . TRP A 1 80 ? -0.106 6.620 -2.774 1.00 91.12 80 TRP A O 1
ATOM 576 N N . THR A 1 81 ? 0.318 5.855 -4.831 1.00 92.81 81 THR A N 1
ATOM 577 C CA . THR A 1 81 ? -1.014 6.142 -5.365 1.00 92.81 81 THR A CA 1
ATOM 578 C C . THR A 1 81 ? -1.848 4.871 -5.391 1.00 92.81 81 THR A C 1
ATOM 580 O O . THR A 1 81 ? -1.398 3.825 -5.861 1.00 92.81 81 THR A O 1
ATOM 583 N N . ILE A 1 82 ? -3.085 4.950 -4.904 1.00 92.69 82 ILE A N 1
ATOM 584 C CA . ILE A 1 82 ? -4.048 3.854 -5.010 1.00 92.69 82 ILE A CA 1
ATOM 585 C C . ILE A 1 82 ? -4.449 3.712 -6.478 1.00 92.69 82 ILE A C 1
ATOM 587 O O . ILE A 1 82 ? -5.119 4.577 -7.036 1.00 92.69 82 ILE A O 1
ATOM 591 N N . LEU A 1 83 ? -4.059 2.605 -7.103 1.00 90.31 83 LEU A N 1
ATOM 592 C CA . LEU A 1 83 ? -4.400 2.311 -8.496 1.00 90.31 83 LEU A CA 1
ATOM 593 C C . LEU A 1 83 ? -5.784 1.671 -8.603 1.00 90.31 83 LEU A C 1
ATOM 595 O O . LEU A 1 83 ? -6.544 1.954 -9.525 1.00 90.31 83 LEU A O 1
ATOM 599 N N . ARG A 1 84 ? -6.105 0.783 -7.658 1.00 87.31 84 ARG A N 1
ATOM 600 C CA . ARG A 1 84 ? -7.399 0.096 -7.559 1.00 87.31 84 ARG A CA 1
ATOM 601 C C . ARG A 1 84 ? -7.587 -0.506 -6.171 1.00 87.31 84 ARG A C 1
ATOM 603 O O . ARG A 1 84 ? -6.608 -0.749 -5.470 1.00 87.31 84 ARG A O 1
ATOM 610 N N . HIS A 1 85 ? -8.822 -0.823 -5.814 1.00 79.12 85 HIS A N 1
ATOM 611 C CA . HIS A 1 85 ? -9.157 -1.615 -4.633 1.00 79.12 85 HIS A CA 1
ATOM 612 C C . HIS A 1 85 ? -10.144 -2.725 -5.008 1.00 79.12 85 HIS A C 1
ATOM 614 O O . HIS A 1 85 ? -10.872 -2.580 -5.990 1.00 79.12 85 HIS A O 1
ATOM 620 N N . ALA A 1 86 ? -10.101 -3.835 -4.270 1.00 65.25 86 ALA A N 1
ATOM 621 C CA . ALA A 1 86 ? -11.039 -4.953 -4.395 1.00 65.25 86 ALA A CA 1
ATOM 622 C C . ALA A 1 86 ? -12.265 -4.776 -3.491 1.00 65.25 86 ALA A C 1
ATOM 624 O O . ALA A 1 86 ? -12.114 -4.128 -2.426 1.00 65.25 86 ALA A O 1
#

Radius of gyration: 14.17 Å; chains: 1; bounding box: 35×42×29 Å

Foldseek 3Di:
DPVVVVVVPDDDPQWWWFKKKDLAQAPDQFDFWADPVRHGFWTWPDKDADPPRSMIITIITGGPVQLDFQGWIDTRNDIITGNHTD

Secondary structure (DSSP, 8-state):
--TTTGGGSS----EEEEEEEESS--S---SEEE-TTS-EEEEEEEEEE-TTSS-EEEEEEEEGGG--TT-EEEETTEEEEEEEE-